Protein AF-A0A946FAL1-F1 (afdb_monomer_lite)

pLD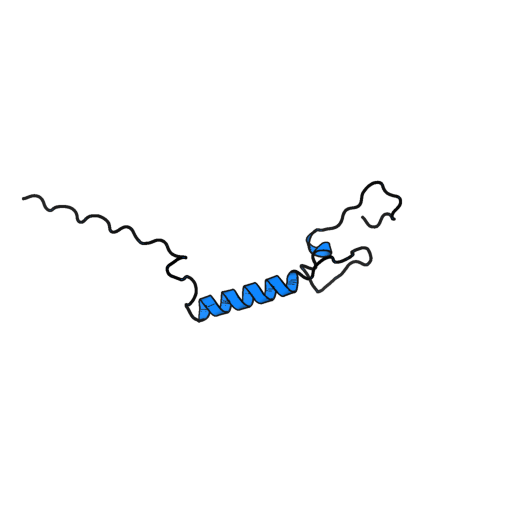DT: mean 87.47, std 10.91, range [59.84, 98.75]

Secondary structure (DSSP, 8-state):
----TTSS-----HHHHHT--SS---TTPPPS--HHHHHHHHHHHHHHHHHTT-SS-GGGS----PPPPPPPP-

Sequence (74 aa):
IGASVACDGQILVTEDMTGMFDTFQPKFVKRYAELGKTMEEAVIAYADDVRARRFPGPEHTFKQRKKPAAKKPS

Structure (mmCIF, N/CA/C/O backbone):
data_AF-A0A946FAL1-F1
#
_entry.id   AF-A0A946FAL1-F1
#
loop_
_atom_site.group_PDB
_atom_site.id
_atom_site.type_symbol
_atom_site.label_atom_id
_atom_site.label_alt_id
_atom_site.label_comp_id
_atom_site.label_asym_id
_atom_site.label_entity_id
_atom_site.label_seq_id
_atom_site.pdbx_PDB_ins_code
_atom_site.Cartn_x
_atom_site.Cartn_y
_atom_site.Cartn_z
_atom_site.occupancy
_atom_site.B_iso_or_equiv
_atom_site.auth_seq_id
_atom_site.auth_comp_id
_atom_site.auth_asym_id
_atom_site.auth_atom_id
_atom_site.pdbx_PDB_model_num
ATOM 1 N N . ILE A 1 1 ? 15.531 7.265 -16.121 1.00 71.12 1 ILE A N 1
ATOM 2 C CA . ILE A 1 1 ? 14.067 7.019 -16.165 1.00 71.12 1 ILE A CA 1
ATOM 3 C C . ILE A 1 1 ? 13.706 6.759 -17.615 1.00 71.12 1 ILE A C 1
ATOM 5 O O . ILE A 1 1 ? 13.957 7.637 -18.427 1.00 71.12 1 ILE A O 1
ATOM 9 N N . GLY A 1 2 ? 13.215 5.568 -17.963 1.00 68.56 2 GLY A N 1
ATOM 10 C CA . GLY A 1 2 ? 12.787 5.280 -19.340 1.00 68.56 2 GLY A CA 1
ATOM 11 C C . GLY A 1 2 ? 13.887 5.396 -20.408 1.00 68.56 2 GLY A C 1
ATOM 12 O O . GLY A 1 2 ? 13.576 5.641 -21.566 1.00 68.56 2 GLY A O 1
ATOM 13 N N . ALA A 1 3 ? 15.162 5.238 -20.036 1.00 69.06 3 ALA A N 1
ATOM 14 C CA . ALA A 1 3 ? 16.311 5.528 -20.900 1.00 69.06 3 ALA A CA 1
ATOM 15 C C . ALA A 1 3 ? 16.846 4.295 -21.662 1.00 69.06 3 ALA A C 1
ATOM 17 O O . ALA A 1 3 ? 18.002 4.281 -22.063 1.00 69.06 3 ALA A O 1
ATOM 18 N N . SER A 1 4 ? 15.997 3.285 -21.905 1.00 75.25 4 SER A N 1
ATOM 19 C CA . SER A 1 4 ? 16.355 1.964 -22.461 1.00 75.25 4 SER A CA 1
ATOM 20 C C . SER A 1 4 ? 17.087 1.034 -21.479 1.00 75.25 4 SER A C 1
ATOM 22 O O . SER A 1 4 ? 17.585 1.454 -20.438 1.00 75.25 4 SER A O 1
ATOM 24 N N . VAL A 1 5 ? 17.134 -0.258 -21.822 1.00 84.00 5 VAL A N 1
ATOM 25 C CA . VAL A 1 5 ? 17.824 -1.334 -21.084 1.00 84.00 5 VAL A CA 1
ATOM 26 C C . VAL A 1 5 ? 19.351 -1.233 -21.142 1.00 84.00 5 VAL A C 1
ATOM 28 O O . VAL A 1 5 ? 20.033 -1.955 -20.429 1.00 84.00 5 VAL A O 1
ATOM 31 N N . ALA A 1 6 ? 19.886 -0.353 -21.989 1.00 86.75 6 ALA A N 1
ATOM 32 C CA . ALA A 1 6 ? 21.323 -0.171 -22.190 1.00 86.75 6 ALA A CA 1
ATOM 33 C C . ALA A 1 6 ? 21.995 0.730 -21.135 1.00 86.75 6 ALA A C 1
ATOM 35 O O . 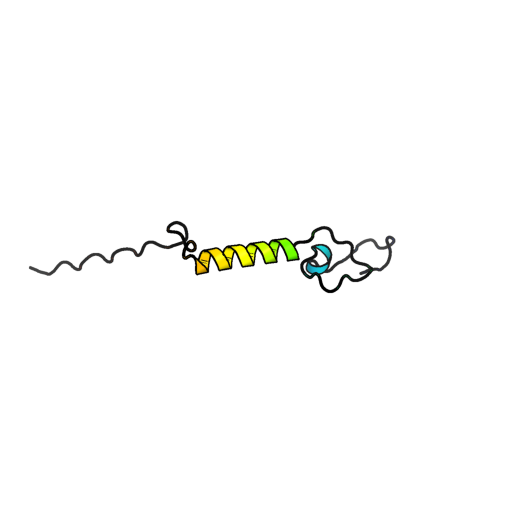ALA A 1 6 ? 23.192 0.977 -21.226 1.00 86.75 6 ALA A O 1
ATOM 36 N N . CYS A 1 7 ? 21.244 1.252 -20.162 1.00 86.56 7 CYS A N 1
ATOM 37 C CA . CYS A 1 7 ? 21.814 2.007 -19.048 1.00 86.56 7 CYS A CA 1
ATOM 38 C C . CYS A 1 7 ? 22.221 1.081 -17.898 1.00 86.56 7 CYS A C 1
ATOM 40 O O . CYS A 1 7 ? 21.492 0.145 -17.574 1.00 86.56 7 CYS A O 1
ATOM 42 N N . ASP A 1 8 ? 23.302 1.430 -17.199 1.00 89.56 8 ASP A N 1
ATOM 43 C CA . ASP A 1 8 ? 23.816 0.695 -16.029 1.00 89.56 8 ASP A CA 1
ATOM 44 C C . ASP A 1 8 ? 22.873 0.713 -14.813 1.00 89.56 8 ASP A C 1
ATOM 46 O O . ASP A 1 8 ? 23.052 -0.030 -13.851 1.00 89.56 8 ASP A O 1
ATOM 50 N N . GLY A 1 9 ? 21.854 1.573 -14.838 1.00 86.81 9 GLY A N 1
ATOM 51 C CA . GLY A 1 9 ? 20.880 1.707 -13.769 1.00 86.81 9 GLY A CA 1
ATOM 52 C C . GLY A 1 9 ? 19.536 2.208 -14.273 1.00 86.81 9 GLY A C 1
ATOM 53 O O . GLY A 1 9 ? 19.428 2.866 -15.309 1.00 86.81 9 GLY A O 1
ATOM 54 N N . GLN A 1 10 ? 18.494 1.901 -13.508 1.00 90.50 10 GLN A N 1
ATOM 55 C CA . GLN A 1 10 ? 17.136 2.375 -13.740 1.00 90.50 10 GLN A CA 1
ATOM 56 C C . GLN A 1 10 ? 16.594 2.994 -12.457 1.00 90.50 10 GLN A C 1
ATOM 58 O O . GLN A 1 10 ? 16.973 2.613 -11.354 1.00 90.50 10 GLN A O 1
ATOM 63 N N . ILE A 1 11 ? 15.686 3.948 -12.618 1.00 91.50 11 ILE A N 1
ATOM 64 C CA . ILE A 1 11 ? 14.983 4.589 -11.512 1.00 91.50 11 ILE A CA 1
ATOM 65 C C . ILE A 1 11 ? 13.515 4.734 -11.891 1.00 91.50 11 ILE A C 1
ATOM 67 O O . ILE A 1 11 ? 13.193 5.119 -13.021 1.00 91.50 11 ILE A O 1
ATOM 71 N N . LEU A 1 12 ? 12.658 4.386 -10.937 1.00 91.94 12 LEU A N 1
ATOM 72 C CA . LEU A 1 12 ? 11.210 4.533 -10.963 1.00 91.94 12 LEU A CA 1
ATOM 73 C C . LEU A 1 12 ? 10.777 5.209 -9.661 1.00 91.94 12 LEU A C 1
ATOM 75 O O . LEU A 1 12 ? 11.456 5.085 -8.642 1.00 91.94 12 LEU A O 1
ATOM 79 N N . VAL A 1 13 ? 9.646 5.905 -9.703 1.00 92.19 13 VAL A N 1
ATOM 80 C CA . VAL A 1 13 ? 8.971 6.398 -8.500 1.00 92.19 13 VAL A CA 1
ATOM 81 C C . VAL A 1 13 ? 8.363 5.195 -7.774 1.00 92.19 13 VAL A C 1
ATOM 83 O O . VAL A 1 13 ? 7.766 4.321 -8.409 1.00 92.19 13 VAL A O 1
ATOM 86 N N . THR A 1 14 ? 8.545 5.115 -6.457 1.00 93.50 14 THR A N 1
ATOM 87 C CA . THR A 1 14 ? 8.114 3.959 -5.656 1.00 93.50 14 THR A CA 1
ATOM 88 C C . THR A 1 14 ? 6.604 3.755 -5.746 1.00 93.50 14 THR A C 1
ATOM 90 O O . THR A 1 14 ? 6.141 2.630 -5.922 1.00 93.50 14 THR A O 1
ATOM 93 N N . GLU A 1 15 ? 5.834 4.834 -5.688 1.00 92.62 15 GLU A N 1
ATOM 94 C CA . GLU A 1 15 ? 4.374 4.843 -5.750 1.00 92.62 15 GLU A CA 1
ATOM 95 C C . GLU A 1 15 ? 3.858 4.295 -7.090 1.00 92.62 15 GLU A C 1
ATOM 97 O O . GLU A 1 15 ? 2.953 3.459 -7.110 1.00 92.62 15 GLU A O 1
ATOM 102 N N . ASP A 1 16 ? 4.486 4.688 -8.201 1.00 91.69 16 ASP A N 1
ATOM 103 C CA . ASP A 1 16 ? 4.150 4.201 -9.544 1.00 91.69 16 ASP A CA 1
ATOM 104 C C . ASP A 1 16 ? 4.469 2.707 -9.690 1.00 91.69 16 ASP A C 1
ATOM 106 O O . ASP A 1 16 ? 3.668 1.925 -10.206 1.00 91.69 16 ASP A O 1
ATOM 110 N N . MET A 1 17 ? 5.646 2.295 -9.210 1.00 93.69 17 MET A N 1
ATOM 111 C CA . MET A 1 17 ? 6.111 0.909 -9.261 1.00 93.69 17 MET A CA 1
ATOM 112 C C . MET A 1 17 ? 5.257 -0.022 -8.388 1.00 93.69 17 MET A C 1
ATOM 114 O O . MET A 1 17 ? 5.069 -1.191 -8.729 1.00 93.69 17 MET A O 1
ATOM 118 N N . THR A 1 18 ? 4.743 0.479 -7.266 1.00 94.94 18 THR A N 1
ATOM 119 C CA . THR A 1 18 ? 3.945 -0.298 -6.304 1.00 94.94 18 THR A CA 1
ATOM 120 C C . THR A 1 18 ? 2.436 -0.192 -6.523 1.00 94.94 18 THR A C 1
ATOM 122 O O . THR A 1 18 ? 1.672 -0.817 -5.786 1.00 94.94 18 THR A O 1
ATOM 125 N N . GLY A 1 19 ? 1.994 0.566 -7.531 1.00 93.69 19 GLY A N 1
ATOM 126 C CA . GLY A 1 19 ? 0.575 0.724 -7.845 1.00 93.69 19 GLY A CA 1
ATOM 127 C C . GLY A 1 19 ? -0.203 1.408 -6.720 1.00 93.69 19 GLY A C 1
ATOM 128 O O . GLY A 1 19 ? -1.310 0.985 -6.396 1.00 93.69 19 GLY A O 1
ATOM 129 N N . MET A 1 20 ? 0.387 2.425 -6.083 1.00 93.00 20 MET A N 1
ATOM 130 C CA . MET A 1 20 ? -0.253 3.160 -4.985 1.00 93.00 20 MET A CA 1
ATOM 131 C C . MET A 1 20 ? -1.425 4.032 -5.458 1.00 93.00 20 MET A C 1
ATOM 133 O O . MET A 1 20 ? -2.390 4.211 -4.720 1.00 93.00 20 MET A O 1
ATOM 137 N N . PHE A 1 21 ? -1.362 4.529 -6.695 1.00 86.88 21 PHE A N 1
ATOM 138 C CA . PHE A 1 21 ? -2.426 5.304 -7.333 1.00 86.88 21 PHE A CA 1
ATOM 139 C C . PHE A 1 21 ? -2.931 4.578 -8.584 1.00 86.88 21 PHE A C 1
ATOM 141 O O . PHE A 1 21 ? -2.139 4.067 -9.381 1.00 86.88 21 PHE A O 1
ATOM 148 N N . ASP A 1 22 ? -4.250 4.536 -8.774 1.00 75.81 22 ASP A N 1
ATOM 149 C CA . ASP A 1 22 ? -4.874 3.795 -9.878 1.00 75.81 22 ASP A CA 1
ATOM 150 C C . ASP A 1 22 ? -5.000 4.614 -11.173 1.00 75.81 22 ASP A C 1
ATOM 152 O O . ASP A 1 22 ? -5.135 4.049 -12.257 1.00 75.81 22 ASP A O 1
ATOM 156 N N . THR A 1 23 ? -4.912 5.939 -11.063 1.00 76.44 23 THR A N 1
ATOM 157 C CA . THR A 1 23 ? -5.547 6.865 -12.011 1.00 76.44 23 THR A CA 1
ATOM 158 C C . THR A 1 23 ? -4.653 7.182 -13.202 1.00 76.44 23 THR A C 1
ATOM 160 O O . THR A 1 23 ? -5.125 7.617 -14.251 1.00 76.44 23 THR A O 1
ATOM 163 N N . PHE A 1 24 ? -3.348 6.942 -13.064 1.00 78.62 24 PHE A N 1
ATOM 164 C CA . PHE A 1 24 ? -2.376 7.122 -14.129 1.00 78.62 24 PHE A CA 1
ATOM 165 C C . PHE A 1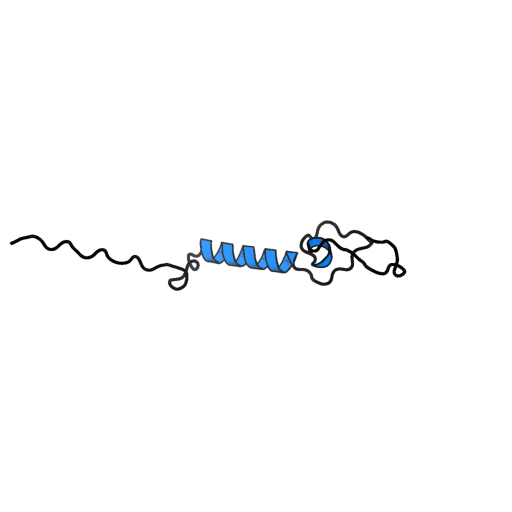 24 ? -1.216 6.138 -13.974 1.00 78.62 24 PHE A C 1
ATOM 167 O O . PHE A 1 24 ? -0.603 6.046 -12.915 1.00 78.62 24 PHE A O 1
ATOM 174 N N . GLN A 1 25 ? -0.894 5.416 -15.048 1.00 80.88 25 GLN A N 1
ATOM 175 C CA . GLN A 1 25 ? 0.318 4.607 -15.144 1.00 80.88 25 GLN A CA 1
ATOM 176 C C . GLN A 1 25 ? 1.157 5.121 -16.322 1.00 80.88 25 GLN A C 1
ATOM 178 O O . GLN A 1 25 ? 0.755 4.944 -17.479 1.00 80.88 25 GLN A O 1
ATOM 183 N N . PRO A 1 26 ? 2.327 5.742 -16.075 1.00 83.25 26 PRO A N 1
ATOM 184 C CA . PRO A 1 26 ? 3.231 6.126 -17.150 1.00 83.25 26 PRO A CA 1
ATOM 185 C C . PRO A 1 26 ? 3.665 4.898 -17.965 1.00 83.25 26 PRO A C 1
ATOM 187 O O . PRO A 1 26 ? 3.965 3.844 -17.409 1.00 83.25 26 PRO A O 1
ATOM 190 N N . LYS A 1 27 ? 3.774 5.032 -19.293 1.00 86.50 27 LYS A N 1
ATOM 191 C CA . LYS A 1 27 ? 4.089 3.904 -20.200 1.00 86.50 27 LYS A CA 1
ATOM 192 C C . LYS A 1 27 ? 5.415 3.189 -19.897 1.00 86.50 27 LYS A C 1
ATOM 194 O O . LYS A 1 27 ? 5.580 2.037 -20.276 1.00 86.50 27 LYS A O 1
ATOM 199 N N . PHE A 1 28 ? 6.365 3.870 -19.257 1.00 87.56 28 PHE A N 1
ATOM 200 C CA . PHE A 1 28 ? 7.675 3.318 -18.893 1.00 87.56 28 PHE A CA 1
ATOM 201 C C . PHE A 1 28 ? 7.686 2.619 -17.521 1.00 87.56 28 PHE A C 1
ATOM 203 O O . PHE A 1 28 ? 8.730 2.122 -17.101 1.00 87.56 28 PHE A O 1
ATOM 210 N N . VAL A 1 29 ? 6.553 2.591 -16.810 1.00 89.31 29 VAL A N 1
ATOM 211 C CA . VAL A 1 29 ? 6.419 1.965 -15.491 1.00 89.31 29 VAL A CA 1
ATOM 212 C C . VAL A 1 29 ? 5.884 0.546 -15.641 1.00 89.31 29 VAL A C 1
ATOM 214 O O . VAL A 1 29 ? 4.793 0.323 -16.167 1.00 89.31 29 VAL A O 1
ATOM 217 N N . LYS A 1 30 ? 6.614 -0.415 -15.075 1.00 91.38 30 LYS A N 1
ATOM 218 C CA . LYS A 1 30 ? 6.086 -1.741 -14.750 1.00 91.38 30 LYS A CA 1
ATOM 219 C C . LYS A 1 30 ? 5.617 -1.732 -13.297 1.00 91.38 30 LYS A C 1
ATOM 221 O O . LYS A 1 30 ? 6.422 -1.461 -12.409 1.00 91.38 30 LYS A O 1
ATOM 226 N N . ARG A 1 31 ? 4.342 -2.055 -13.065 1.00 92.25 31 ARG A N 1
ATOM 227 C CA . ARG A 1 31 ? 3.820 -2.295 -11.716 1.00 92.25 31 ARG A CA 1
ATOM 228 C C . ARG A 1 31 ? 4.271 -3.663 -11.216 1.00 92.25 31 ARG A C 1
ATOM 230 O O . ARG A 1 31 ? 4.226 -4.648 -11.953 1.00 92.25 31 ARG A O 1
ATOM 237 N N . TYR A 1 32 ? 4.712 -3.702 -9.969 1.00 94.44 32 TYR A N 1
ATOM 238 C CA . TYR A 1 32 ? 5.094 -4.919 -9.253 1.00 94.44 32 TYR A CA 1
ATOM 239 C C . TYR A 1 32 ? 4.092 -5.278 -8.149 1.00 94.44 32 TYR A C 1
ATOM 241 O O . TYR A 1 32 ? 4.150 -6.384 -7.620 1.00 94.44 32 TYR A O 1
ATOM 249 N N . ALA A 1 33 ? 3.178 -4.365 -7.817 1.00 94.12 33 ALA A N 1
ATOM 250 C CA . ALA A 1 33 ? 2.094 -4.557 -6.863 1.00 94.12 33 ALA A CA 1
ATOM 251 C C . ALA A 1 33 ? 0.918 -3.618 -7.195 1.00 94.12 33 ALA A C 1
ATOM 253 O O . ALA A 1 33 ? 1.047 -2.733 -8.042 1.00 94.12 33 ALA A O 1
ATOM 254 N N . GLU A 1 34 ? -0.206 -3.820 -6.508 1.00 92.81 34 GLU A N 1
ATOM 255 C CA . GLU A 1 34 ? -1.413 -2.982 -6.565 1.00 92.81 34 GLU A CA 1
ATOM 256 C C . GLU A 1 34 ? -1.758 -2.497 -5.145 1.00 92.81 34 GLU A C 1
ATOM 258 O O . GLU A 1 34 ? -2.829 -2.781 -4.606 1.00 92.81 34 GLU A O 1
ATOM 263 N N . LEU A 1 35 ? -0.803 -1.821 -4.492 1.00 95.31 35 LEU A N 1
ATOM 264 C CA . LEU A 1 35 ? -0.914 -1.455 -3.074 1.00 95.31 35 LEU A CA 1
ATOM 265 C C . LEU A 1 35 ? -2.028 -0.443 -2.788 1.00 95.31 35 LEU A C 1
ATOM 267 O O . LEU A 1 35 ? -2.510 -0.400 -1.659 1.00 95.31 35 LEU A O 1
ATOM 271 N N . GLY A 1 36 ? -2.458 0.339 -3.783 1.00 94.31 36 GLY A N 1
ATOM 272 C CA . GLY A 1 36 ? -3.570 1.279 -3.632 1.00 94.31 36 GLY A CA 1
ATOM 273 C C . GLY A 1 36 ? -4.854 0.589 -3.166 1.00 94.31 36 GLY A C 1
ATOM 274 O O . GLY A 1 36 ? -5.491 1.060 -2.228 1.00 94.31 36 GLY A O 1
ATOM 275 N N . LYS A 1 37 ? -5.171 -0.587 -3.727 1.00 93.56 37 LYS A N 1
ATOM 276 C CA . LYS A 1 37 ? -6.353 -1.376 -3.335 1.00 93.56 37 LYS A CA 1
ATOM 277 C C . LYS A 1 37 ? -6.243 -1.902 -1.910 1.00 93.56 37 LYS A C 1
ATOM 279 O O . LYS A 1 37 ? -7.165 -1.755 -1.120 1.00 93.56 37 LYS A O 1
ATOM 284 N N . THR A 1 38 ? -5.089 -2.467 -1.561 1.00 95.62 38 THR A N 1
ATOM 285 C CA . THR A 1 38 ? -4.837 -2.956 -0.199 1.00 95.62 38 THR A CA 1
ATOM 286 C C . THR A 1 38 ? -4.916 -1.821 0.825 1.00 95.62 38 THR A C 1
ATOM 288 O O . THR A 1 38 ? -5.437 -2.013 1.921 1.00 95.62 38 THR A O 1
ATOM 291 N N . MET A 1 39 ? -4.428 -0.627 0.476 1.00 96.12 39 MET A N 1
ATOM 292 C CA . ME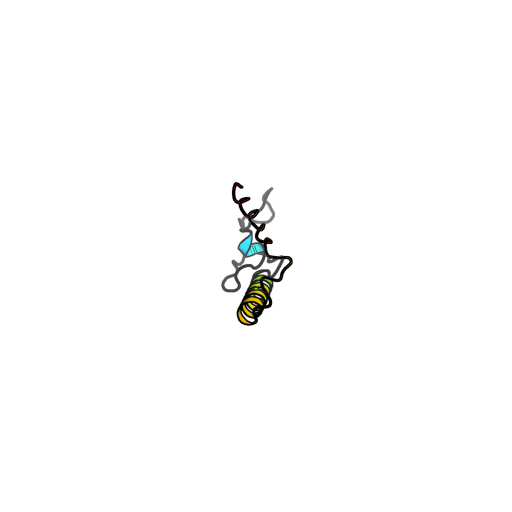T A 1 39 ? -4.540 0.557 1.326 1.00 96.12 39 MET A CA 1
ATOM 293 C C . MET A 1 39 ? -6.000 0.995 1.489 1.00 96.12 39 MET A C 1
ATOM 295 O O . MET A 1 39 ? -6.425 1.278 2.606 1.00 96.12 39 MET A O 1
ATOM 299 N N . GLU A 1 40 ? -6.777 1.024 0.405 1.00 95.88 40 GLU A N 1
ATOM 300 C CA . GLU A 1 40 ? -8.206 1.351 0.439 1.00 95.88 40 GLU A CA 1
ATOM 301 C C . GLU A 1 40 ? -8.980 0.393 1.358 1.00 95.88 40 GLU A C 1
ATOM 303 O O . GLU A 1 40 ? -9.673 0.840 2.274 1.00 95.88 40 GLU A O 1
ATOM 308 N N . GLU A 1 41 ? -8.792 -0.916 1.183 1.00 97.44 41 GLU A N 1
ATOM 309 C CA . GLU A 1 41 ? -9.398 -1.952 2.027 1.00 97.44 41 GLU A CA 1
ATOM 310 C C . GLU A 1 41 ? -9.027 -1.776 3.506 1.00 97.44 41 GLU A C 1
ATOM 312 O O . GLU A 1 41 ? -9.898 -1.822 4.379 1.00 97.44 41 GLU A O 1
ATOM 317 N N . ALA A 1 42 ? -7.749 -1.522 3.801 1.00 98.12 42 ALA A N 1
ATOM 318 C CA . ALA A 1 42 ? -7.275 -1.301 5.164 1.00 98.12 42 ALA A CA 1
ATOM 319 C C . ALA A 1 42 ? -7.909 -0.058 5.808 1.00 98.12 42 ALA A C 1
ATOM 321 O O . ALA A 1 42 ? -8.305 -0.095 6.975 1.00 98.12 42 ALA A O 1
ATOM 322 N N . VAL A 1 43 ? -8.039 1.038 5.054 1.00 98.25 43 VAL A N 1
ATOM 323 C CA . VAL A 1 43 ? -8.655 2.280 5.542 1.00 98.25 43 VAL A CA 1
ATOM 324 C C . VAL A 1 43 ? -10.149 2.089 5.798 1.00 98.25 43 VAL A C 1
ATOM 326 O O . VAL A 1 43 ? -10.651 2.567 6.818 1.00 98.25 43 VAL A O 1
ATOM 329 N N . ILE A 1 44 ? -10.859 1.370 4.924 1.00 98.56 44 ILE A N 1
ATOM 330 C CA . ILE A 1 44 ? -12.275 1.031 5.121 1.00 98.56 44 ILE A CA 1
ATOM 331 C C . ILE A 1 44 ? -12.444 0.177 6.380 1.00 98.56 44 ILE A C 1
ATOM 333 O O . ILE A 1 44 ? -13.233 0.538 7.253 1.00 98.56 44 ILE A O 1
ATOM 337 N N . ALA A 1 45 ? -11.658 -0.895 6.520 1.00 98.69 45 ALA A N 1
ATOM 338 C CA . ALA A 1 45 ? -11.712 -1.779 7.682 1.00 98.69 45 ALA A CA 1
ATOM 339 C C . ALA A 1 45 ? -11.448 -1.020 8.994 1.00 98.69 45 ALA A C 1
ATOM 341 O O . ALA A 1 45 ? -12.208 -1.144 9.955 1.00 98.69 45 ALA A O 1
ATOM 342 N N . TYR A 1 46 ? -10.423 -0.164 9.012 1.00 98.62 46 TYR A N 1
ATOM 343 C CA . TYR A 1 46 ? -10.135 0.707 10.149 1.00 98.62 46 TYR A CA 1
ATOM 344 C C . TYR A 1 46 ? -11.305 1.647 10.469 1.00 98.62 46 TYR A C 1
ATOM 346 O O . TYR A 1 46 ? -11.718 1.770 11.625 1.00 98.62 46 TYR A O 1
ATOM 354 N N . ALA A 1 47 ? -11.863 2.311 9.454 1.00 98.69 47 ALA A N 1
ATOM 355 C CA . ALA A 1 47 ? -12.979 3.229 9.642 1.00 98.69 47 ALA A CA 1
ATOM 356 C C . ALA A 1 47 ? -14.217 2.509 10.201 1.00 98.69 47 ALA A C 1
ATOM 358 O O . ALA A 1 47 ? -14.908 3.053 11.066 1.00 98.69 47 ALA A O 1
ATOM 359 N N . ASP A 1 48 ? -14.477 1.282 9.759 1.00 98.75 48 ASP A N 1
ATOM 360 C CA . ASP A 1 48 ? -15.570 0.455 10.264 1.00 98.75 48 ASP A CA 1
ATOM 361 C C . ASP A 1 48 ? -15.341 0.009 11.707 1.00 98.75 48 ASP A C 1
ATOM 363 O O . ASP A 1 48 ? -16.272 0.055 12.515 1.00 98.75 48 ASP A O 1
ATOM 367 N N . ASP A 1 49 ? -14.110 -0.350 12.070 1.00 98.62 49 ASP A N 1
ATOM 368 C CA . ASP A 1 49 ? -13.753 -0.660 13.454 1.00 98.62 49 ASP A CA 1
ATOM 369 C C . ASP A 1 49 ? -13.929 0.544 14.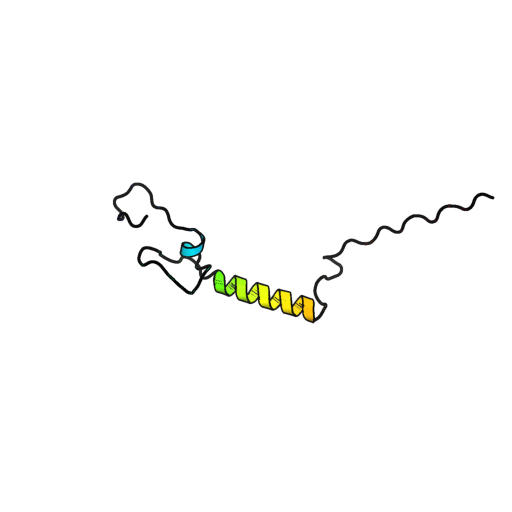383 1.00 98.62 49 ASP A C 1
ATOM 371 O O . ASP A 1 49 ? -14.445 0.387 15.494 1.00 98.62 49 ASP A O 1
ATOM 375 N N . VAL A 1 50 ? -13.577 1.750 13.932 1.00 98.56 50 VAL A N 1
ATOM 376 C CA . VAL A 1 50 ? -13.798 2.992 14.689 1.00 98.56 50 VAL A CA 1
ATOM 377 C C . VAL A 1 50 ? -15.292 3.279 14.845 1.00 98.56 50 VAL A C 1
ATOM 379 O O . VAL A 1 50 ? -15.761 3.529 15.958 1.00 98.56 50 VAL A O 1
ATOM 382 N N . ARG A 1 51 ? -16.072 3.210 13.756 1.00 98.50 51 ARG A N 1
ATOM 383 C CA . ARG A 1 51 ? -17.529 3.450 13.790 1.00 98.50 51 ARG A CA 1
ATOM 384 C C . ARG A 1 51 ? -18.248 2.457 14.697 1.00 98.50 51 ARG A C 1
ATOM 386 O O . ARG A 1 51 ? -19.144 2.846 15.443 1.00 98.50 51 ARG A O 1
ATOM 393 N N . ALA A 1 52 ? -17.830 1.195 14.669 1.00 98.44 52 ALA A N 1
ATOM 394 C CA . ALA A 1 52 ? -18.375 0.137 15.508 1.00 98.44 52 ALA A CA 1
ATOM 395 C C . ALA A 1 52 ? -17.809 0.124 16.937 1.00 98.44 52 ALA A C 1
ATOM 397 O O . ALA A 1 52 ? -18.215 -0.720 17.735 1.00 98.44 52 ALA A O 1
ATOM 398 N N . ARG A 1 53 ? -16.879 1.032 17.271 1.00 97.38 53 ARG A N 1
ATOM 399 C CA . ARG A 1 53 ? -16.157 1.068 18.555 1.00 97.38 53 ARG A CA 1
ATOM 400 C C . ARG A 1 53 ? -15.439 -0.247 18.895 1.00 97.38 53 ARG A C 1
ATOM 402 O O . ARG A 1 53 ? -15.288 -0.579 20.068 1.00 97.38 53 ARG A O 1
ATOM 409 N N . ARG A 1 54 ? -14.997 -0.993 17.878 1.00 97.62 54 ARG A N 1
ATOM 410 C CA . ARG A 1 54 ? -14.092 -2.144 18.032 1.00 97.62 54 ARG A CA 1
ATOM 411 C C . ARG A 1 54 ? -12.644 -1.692 18.183 1.00 97.62 54 ARG A C 1
ATOM 413 O O . ARG A 1 54 ? -11.893 -2.308 18.930 1.00 97.62 54 ARG A O 1
ATOM 420 N N . PHE A 1 55 ? -12.284 -0.592 17.522 1.00 97.38 55 PHE A N 1
ATOM 421 C CA . PHE A 1 55 ? -11.006 0.081 17.708 1.00 97.38 55 PHE A CA 1
ATOM 422 C C . PHE A 1 55 ? -11.182 1.432 18.434 1.00 97.38 55 PHE A C 1
ATOM 424 O O . PHE A 1 55 ? -12.106 2.181 18.098 1.00 97.38 55 PHE A O 1
ATOM 431 N N . PRO A 1 56 ? -10.286 1.785 19.382 1.00 96.69 56 PRO A N 1
ATOM 432 C CA . PRO A 1 56 ? -9.223 0.938 19.929 1.00 96.69 56 PRO A CA 1
ATOM 433 C C . PRO A 1 56 ? -9.772 -0.131 20.887 1.00 96.69 56 PRO A C 1
ATOM 435 O O . PRO A 1 56 ? -10.633 0.152 21.720 1.00 96.69 56 PRO A O 1
ATOM 438 N N . GLY A 1 57 ? -9.231 -1.348 20.794 1.00 94.81 57 GLY A N 1
ATOM 439 C CA . GLY A 1 57 ? -9.429 -2.396 21.799 1.00 94.81 57 GLY A CA 1
ATOM 440 C C . GLY A 1 57 ? -8.579 -2.150 23.057 1.00 94.81 57 GLY A C 1
ATOM 441 O O 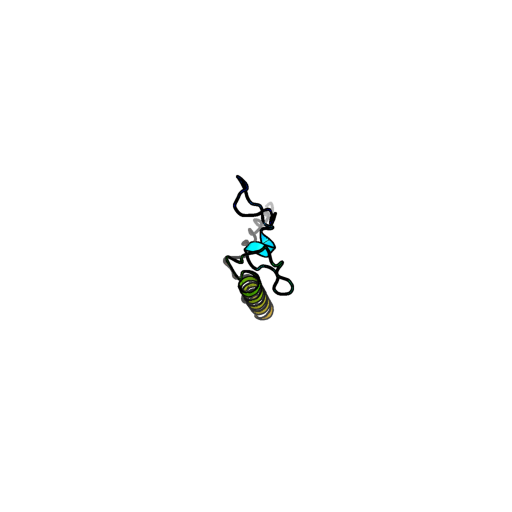. GLY A 1 57 ? -7.677 -1.307 23.035 1.00 94.81 57 GLY A O 1
ATOM 442 N N . PRO A 1 58 ? -8.815 -2.867 24.171 1.00 92.31 58 PRO A N 1
ATOM 443 C CA . PRO A 1 58 ? -8.044 -2.712 25.409 1.00 92.31 58 PRO A CA 1
ATOM 444 C C . PRO A 1 58 ? -6.524 -2.823 25.220 1.00 92.31 58 PRO A C 1
ATOM 446 O O . PRO A 1 58 ? -5.773 -2.087 25.858 1.00 92.31 58 PRO A O 1
ATOM 449 N N . GLU A 1 59 ? -6.074 -3.702 24.327 1.00 94.00 59 GLU A N 1
ATOM 450 C CA . GLU A 1 59 ? -4.674 -3.911 23.944 1.00 94.00 59 GLU A CA 1
ATOM 451 C C . GLU A 1 59 ? -4.052 -2.716 23.205 1.00 94.00 59 GLU A C 1
ATOM 453 O O . GLU A 1 59 ? -2.837 -2.537 23.232 1.00 94.00 59 GLU A O 1
ATOM 458 N N . HIS A 1 60 ? -4.887 -1.854 22.625 1.00 94.62 60 HIS A N 1
ATOM 459 C CA . HIS A 1 60 ? -4.501 -0.632 21.922 1.00 94.62 60 HIS A CA 1
ATOM 460 C C . HIS A 1 60 ? -4.675 0.628 22.791 1.00 94.62 60 HIS A C 1
ATOM 462 O O . HIS A 1 60 ? -4.635 1.749 22.284 1.00 94.62 60 HIS A O 1
ATOM 468 N N . THR A 1 61 ? -4.870 0.471 24.108 1.00 93.06 61 THR A N 1
ATOM 469 C CA . THR A 1 61 ? -5.026 1.589 25.053 1.00 93.06 61 THR A CA 1
ATOM 470 C C . THR A 1 61 ? -4.059 1.494 26.231 1.00 93.06 61 THR A C 1
ATOM 472 O O . THR A 1 61 ? -3.766 0.416 26.750 1.00 93.06 61 THR A O 1
ATOM 475 N N . PHE A 1 62 ? -3.583 2.643 26.718 1.00 88.19 62 PHE A N 1
ATOM 476 C CA . PHE A 1 62 ? -2.835 2.695 27.972 1.00 88.19 62 PHE A CA 1
ATOM 477 C C . PHE A 1 62 ? -3.786 2.644 29.169 1.00 88.19 62 PHE A C 1
ATOM 479 O O . PHE A 1 62 ? -4.731 3.429 29.274 1.00 88.19 62 PHE A O 1
ATOM 486 N N . LYS A 1 63 ? -3.487 1.776 30.141 1.00 80.56 63 LYS A N 1
ATOM 487 C CA . LYS A 1 63 ? -4.182 1.784 31.432 1.00 80.56 63 LYS A CA 1
ATOM 488 C C . LYS A 1 63 ? -3.783 3.044 32.197 1.00 80.56 63 LYS A C 1
ATOM 490 O O . LYS A 1 63 ? -2.613 3.229 32.527 1.00 80.56 63 LYS A O 1
ATOM 495 N N . GLN A 1 64 ? -4.755 3.897 32.510 1.00 71.50 64 GLN A N 1
ATOM 496 C CA . GLN A 1 64 ? -4.552 5.035 33.406 1.00 71.50 64 GLN A CA 1
ATOM 497 C C . GLN A 1 64 ? -3.990 4.517 34.740 1.00 71.50 64 GLN A C 1
ATOM 499 O O . GLN A 1 64 ? -4.660 3.775 35.464 1.00 71.50 64 GLN A O 1
ATOM 504 N N . ARG A 1 65 ? -2.744 4.880 35.073 1.00 71.12 65 ARG A N 1
ATOM 505 C CA . ARG A 1 65 ? -2.164 4.550 36.378 1.00 71.12 65 ARG A CA 1
ATOM 506 C C . ARG A 1 65 ? -2.959 5.308 37.437 1.00 71.12 65 ARG A C 1
ATOM 508 O O . ARG A 1 65 ? -2.885 6.533 37.492 1.00 71.12 65 ARG A O 1
ATOM 515 N N . LYS A 1 66 ? -3.715 4.597 38.282 1.00 65.44 66 LYS A N 1
ATOM 516 C CA . LYS A 1 66 ? -4.400 5.212 39.428 1.00 65.44 66 LYS A CA 1
ATOM 517 C C . LYS A 1 66 ? -3.373 5.989 40.258 1.00 65.44 66 LYS A C 1
ATOM 519 O O . LYS A 1 66 ? -2.408 5.408 40.753 1.00 65.44 66 LYS A O 1
ATOM 524 N N . LYS A 1 67 ? -3.577 7.303 40.397 1.00 64.75 67 LYS A N 1
ATOM 525 C CA . LYS A 1 67 ? -2.818 8.140 41.332 1.00 64.75 67 LYS A CA 1
ATOM 526 C C . LYS A 1 67 ? -3.068 7.593 42.747 1.00 64.75 67 LYS A C 1
ATOM 528 O O . LYS A 1 67 ? -4.238 7.430 43.101 1.00 64.75 67 LYS A O 1
ATOM 533 N N . PRO A 1 68 ? -2.032 7.279 43.546 1.00 64.50 68 PRO A N 1
ATOM 534 C CA . PRO A 1 68 ? -2.239 6.848 44.922 1.00 64.50 68 PRO A CA 1
ATOM 535 C C . PRO A 1 68 ? -3.010 7.931 45.678 1.00 64.50 68 PRO A C 1
ATOM 537 O O . PRO A 1 68 ? -2.661 9.111 45.585 1.00 64.50 68 PRO A O 1
ATOM 540 N N . ALA A 1 69 ? -4.068 7.541 46.390 1.00 68.94 69 ALA A N 1
ATOM 541 C CA . ALA A 1 69 ? -4.798 8.454 47.256 1.00 68.94 69 ALA A CA 1
ATOM 542 C C . ALA A 1 69 ? -3.819 9.038 48.285 1.00 68.94 69 ALA A C 1
ATOM 544 O O . ALA A 1 69 ? -3.105 8.294 48.962 1.00 68.94 69 ALA A O 1
ATOM 545 N N . ALA A 1 70 ? -3.752 10.367 48.364 1.00 70.88 70 ALA A N 1
ATOM 546 C CA . ALA A 1 70 ? -2.943 11.044 49.364 1.00 70.88 70 ALA A CA 1
ATOM 547 C C . ALA A 1 70 ? -3.415 10.597 50.756 1.00 70.88 70 ALA A C 1
ATOM 549 O O . ALA A 1 70 ? -4.597 10.722 51.082 1.00 70.88 70 ALA A O 1
ATOM 550 N N . LYS A 1 71 ? -2.503 10.036 51.559 1.00 67.25 71 LYS A N 1
ATOM 551 C CA . LYS A 1 71 ? -2.786 9.697 52.957 1.00 67.25 71 LYS A CA 1
ATOM 552 C C . LYS A 1 71 ? -3.135 10.992 53.693 1.00 67.25 71 LYS A C 1
ATOM 554 O O . LYS A 1 71 ? -2.333 11.923 53.701 1.00 67.25 71 LYS A O 1
ATOM 559 N N . LYS A 1 72 ? -4.334 11.053 54.279 1.00 59.84 72 LYS A N 1
ATOM 560 C CA . LYS A 1 72 ? -4.730 12.134 55.190 1.00 59.84 72 LYS A CA 1
ATOM 561 C C . LYS A 1 72 ? -3.811 12.077 56.423 1.00 59.84 72 LYS A C 1
ATOM 563 O O . LYS A 1 72 ? -3.674 10.982 56.972 1.00 59.84 72 LYS A O 1
ATOM 568 N N . PRO A 1 73 ? -3.171 13.183 56.835 1.00 69.50 73 PRO A N 1
ATOM 569 C CA . PRO A 1 73 ? -2.437 13.214 58.093 1.00 69.50 73 PRO A CA 1
ATOM 570 C C . PRO A 1 73 ? -3.415 13.065 59.268 1.00 69.50 73 PRO A C 1
ATOM 572 O O . PRO A 1 73 ? -4.532 13.587 59.210 1.00 69.50 73 PRO A O 1
ATOM 575 N N . SER A 1 74 ? -2.988 12.278 60.257 1.00 73.44 74 SER A N 1
ATOM 576 C CA . SER A 1 74 ? -3.656 12.007 61.537 1.00 73.44 74 SER A CA 1
ATOM 577 C C . SER A 1 74 ? -3.706 13.228 62.438 1.00 73.44 74 SER A C 1
ATOM 579 O O . SER A 1 74 ? -2.674 13.938 62.454 1.00 73.44 74 SER A O 1
#

Foldseek 3Di:
DLPDPPDPDDDDDPCLQALLDPPDHPPSHDHPHNVVVVVVVVVVVVVVCVVVVVPPDPVNDDDDDPDPDPDDDD

Radius of gyration: 24.83 Å; chains: 1; bounding box: 42×18×84 Å